Protein AF-A0A969T9T0-F1 (afdb_monomer)

Secondary structure (DSSP, 8-state):
--TGGG-SEEEEEEEETTEEEEEEEEGGG--SHHHHHHHHHHTT--EEEES---HHHHHHHTTSS-EEEE------HHHHHHHHHTT-----HHHHHHHH-

Structure (mmCIF, N/CA/C/O backbone):
data_AF-A0A969T9T0-F1
#
_entry.id   AF-A0A969T9T0-F1
#
loop_
_atom_site.group_PDB
_atom_site.id
_atom_site.type_symbol
_atom_site.label_atom_id
_atom_site.label_alt_id
_atom_site.label_comp_id
_atom_site.label_asym_id
_atom_site.label_entity_id
_atom_site.label_seq_id
_atom_site.pdbx_PDB_ins_code
_atom_site.Cartn_x
_atom_site.Cartn_y
_atom_site.Cartn_z
_atom_site.occupancy
_atom_site.B_iso_or_equiv
_atom_site.auth_seq_id
_atom_site.auth_comp_id
_atom_site.auth_asym_id
_atom_site.auth_atom_id
_atom_site.pdbx_PDB_model_num
ATOM 1 N N . MET A 1 1 ? -11.679 1.700 12.987 1.00 58.28 1 MET A N 1
ATOM 2 C CA . MET A 1 1 ? -12.058 0.937 11.764 1.00 58.28 1 MET A CA 1
ATOM 3 C C . MET A 1 1 ? -11.367 1.589 10.588 1.00 58.28 1 MET A C 1
ATOM 5 O O . MET A 1 1 ? -11.708 2.722 10.257 1.00 58.28 1 MET A O 1
ATOM 9 N N . SER A 1 2 ? -10.381 0.887 10.038 1.00 71.44 2 SER A N 1
ATOM 10 C CA . SER A 1 2 ? -9.397 1.451 9.118 1.00 71.44 2 SER A CA 1
ATOM 11 C C . SER A 1 2 ? -9.990 1.955 7.804 1.00 71.44 2 SER A C 1
ATOM 13 O O . SER A 1 2 ? -10.937 1.376 7.271 1.00 71.44 2 SER A O 1
ATOM 15 N N . ILE A 1 3 ? -9.411 3.039 7.291 1.00 77.94 3 ILE A N 1
ATOM 16 C CA . ILE A 1 3 ? -9.758 3.664 6.014 1.00 77.94 3 ILE A CA 1
ATOM 17 C C . ILE A 1 3 ? -9.367 2.754 4.853 1.00 77.94 3 ILE A C 1
ATOM 19 O O . ILE A 1 3 ? -10.181 2.562 3.953 1.00 77.94 3 ILE A O 1
ATOM 23 N N . LEU A 1 4 ? -8.172 2.153 4.894 1.00 80.06 4 LEU A N 1
ATOM 24 C CA . LEU A 1 4 ? -7.718 1.279 3.814 1.00 80.06 4 LEU A CA 1
ATOM 25 C C . LEU A 1 4 ? -8.635 0.066 3.682 1.00 80.06 4 LEU A C 1
ATOM 27 O O . LEU A 1 4 ? -9.025 -0.265 2.575 1.00 80.06 4 LEU A O 1
ATOM 31 N N . ILE A 1 5 ? -9.084 -0.521 4.790 1.00 81.56 5 ILE A N 1
ATOM 32 C CA . ILE A 1 5 ? -10.002 -1.675 4.783 1.00 81.56 5 ILE A CA 1
ATOM 33 C C . ILE A 1 5 ? -11.354 -1.349 4.126 1.00 81.56 5 ILE A C 1
ATOM 35 O O . ILE A 1 5 ? -12.029 -2.232 3.606 1.00 81.56 5 ILE A O 1
ATOM 39 N N . LYS A 1 6 ? -11.768 -0.077 4.134 1.00 82.50 6 LYS A N 1
ATOM 40 C CA . LYS A 1 6 ? -13.025 0.371 3.518 1.00 82.50 6 LYS A CA 1
ATOM 41 C C . LYS A 1 6 ? -12.901 0.696 2.030 1.00 82.50 6 LYS A C 1
ATOM 43 O O . LYS A 1 6 ? -13.930 0.938 1.398 1.00 82.50 6 LYS A O 1
ATOM 48 N N . CYS A 1 7 ? -11.694 0.734 1.465 1.00 83.38 7 CYS A N 1
ATOM 49 C CA . CYS A 1 7 ? -11.519 0.857 0.019 1.00 83.38 7 CYS A CA 1
ATOM 50 C C . CYS A 1 7 ? -12.231 -0.310 -0.651 1.00 83.38 7 CYS A C 1
ATOM 52 O O . CYS A 1 7 ? -12.082 -1.421 -0.183 1.00 83.38 7 CYS A O 1
ATOM 54 N N . SER A 1 8 ? -12.998 -0.101 -1.719 1.00 84.38 8 SER A N 1
ATOM 55 C CA . SER A 1 8 ? -13.676 -1.191 -2.444 1.00 84.38 8 SER A CA 1
ATOM 56 C C . SER A 1 8 ? -12.768 -1.889 -3.461 1.00 84.38 8 SER A C 1
ATOM 58 O O . SER A 1 8 ? -13.037 -3.015 -3.880 1.00 84.38 8 SER A O 1
ATOM 60 N N . LEU A 1 9 ? -11.709 -1.197 -3.876 1.00 87.19 9 LEU A N 1
ATOM 61 C CA . LEU A 1 9 ? -10.808 -1.592 -4.944 1.00 87.19 9 LEU A CA 1
ATOM 62 C C . LEU A 1 9 ? -9.386 -1.156 -4.594 1.00 87.19 9 LEU A C 1
ATOM 64 O O . LEU A 1 9 ? -9.175 -0.030 -4.143 1.00 87.19 9 LEU A O 1
ATOM 68 N N . TYR A 1 10 ? -8.437 -2.041 -4.858 1.00 91.06 10 TYR A N 1
ATOM 69 C CA . TYR A 1 10 ? -7.014 -1.761 -4.871 1.00 91.06 10 TYR A CA 1
ATOM 70 C C . TYR A 1 10 ? -6.475 -1.966 -6.277 1.00 91.06 10 TYR A C 1
ATOM 72 O O . TYR A 1 10 ? -6.881 -2.893 -6.981 1.00 91.06 10 TYR A O 1
ATOM 80 N N . LEU A 1 11 ? -5.533 -1.112 -6.657 1.00 92.25 11 LE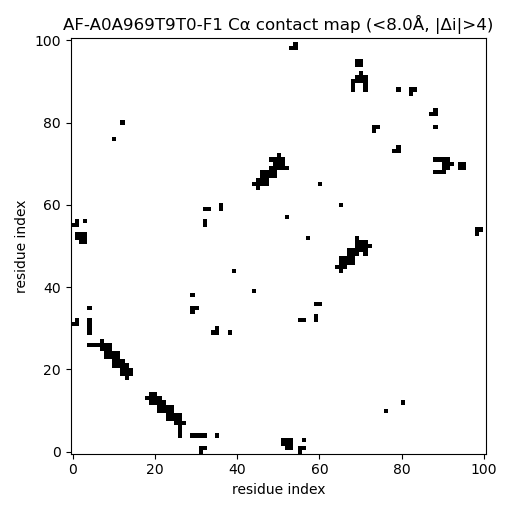U A N 1
ATOM 81 C CA . LEU A 1 11 ? -4.735 -1.286 -7.857 1.00 92.25 11 LEU A CA 1
ATOM 82 C C . LEU A 1 11 ? -3.355 -1.765 -7.430 1.00 92.25 11 LEU A C 1
ATOM 84 O O . LEU A 1 11 ? -2.637 -1.059 -6.726 1.00 92.25 11 LEU A O 1
ATOM 88 N N . ILE A 1 12 ? -3.021 -2.984 -7.829 1.00 93.38 12 ILE A N 1
ATOM 89 C CA . ILE A 1 12 ? -1.708 -3.578 -7.627 1.00 93.38 12 ILE A CA 1
ATOM 90 C C . ILE A 1 12 ? -0.891 -3.249 -8.866 1.00 93.38 12 ILE A C 1
ATOM 92 O O . ILE A 1 12 ? -1.280 -3.610 -9.978 1.00 93.38 12 ILE A O 1
ATOM 96 N N . VAL A 1 13 ? 0.222 -2.554 -8.666 1.00 93.19 13 VAL A N 1
ATOM 97 C CA . VAL A 1 13 ? 1.130 -2.175 -9.744 1.00 93.19 13 VAL A CA 1
ATOM 98 C C . VAL A 1 13 ? 2.423 -2.955 -9.570 1.00 93.19 13 VAL A C 1
ATOM 100 O O . VAL A 1 13 ? 3.144 -2.764 -8.595 1.00 93.19 13 VAL A O 1
ATOM 103 N N . GLU A 1 14 ? 2.712 -3.840 -10.516 1.00 93.31 14 GLU A N 1
ATOM 104 C CA . GLU A 1 14 ? 3.967 -4.587 -10.565 1.00 93.31 14 GLU A CA 1
ATOM 105 C C . GLU A 1 14 ? 4.911 -3.883 -11.537 1.00 93.31 14 GLU A C 1
ATOM 107 O O . GLU A 1 14 ? 4.617 -3.767 -12.729 1.00 93.31 14 GLU A O 1
ATOM 112 N N . ILE A 1 15 ? 6.047 -3.409 -11.025 1.00 90.25 15 ILE A N 1
ATOM 113 C CA . ILE A 1 15 ? 7.064 -2.705 -11.808 1.00 90.25 15 ILE A CA 1
ATOM 114 C C . ILE A 1 15 ? 8.290 -3.610 -11.913 1.00 90.25 15 ILE A C 1
ATOM 116 O O . ILE A 1 15 ? 8.978 -3.863 -10.925 1.00 90.25 15 ILE A O 1
ATOM 120 N N . TYR A 1 16 ? 8.588 -4.086 -13.121 1.00 87.88 16 TYR A N 1
ATOM 121 C CA . TYR A 1 16 ? 9.776 -4.886 -13.405 1.00 87.88 16 TYR A CA 1
ATOM 122 C C . TYR A 1 16 ? 10.558 -4.295 -14.577 1.00 87.88 16 TYR A C 1
ATOM 124 O O . TYR A 1 16 ? 10.240 -4.526 -15.747 1.00 87.88 16 TYR A O 1
ATOM 132 N N . LYS A 1 17 ? 11.625 -3.550 -14.264 1.00 84.38 17 LYS A N 1
ATOM 133 C CA . LYS A 1 17 ? 12.408 -2.777 -15.244 1.00 84.38 17 LYS A CA 1
ATOM 134 C C . LYS A 1 17 ? 11.489 -1.841 -16.046 1.00 84.38 17 LYS A C 1
ATOM 136 O O . LYS A 1 17 ? 10.983 -0.879 -15.490 1.00 84.38 17 LYS A O 1
ATOM 141 N N . GLU A 1 18 ? 11.265 -2.143 -17.321 1.00 82.38 18 GLU A N 1
ATOM 142 C CA . GLU A 1 18 ? 10.416 -1.372 -18.240 1.00 82.38 18 GLU A CA 1
ATOM 143 C C . GLU A 1 18 ? 8.989 -1.936 -18.355 1.00 82.38 18 GLU A C 1
ATOM 145 O O . GLU A 1 18 ? 8.148 -1.358 -19.036 1.00 82.38 18 GLU A O 1
ATOM 150 N N . HIS A 1 19 ? 8.698 -3.068 -17.707 1.00 87.38 19 HIS A N 1
ATOM 151 C CA . HIS A 1 19 ? 7.372 -3.677 -17.729 1.00 87.3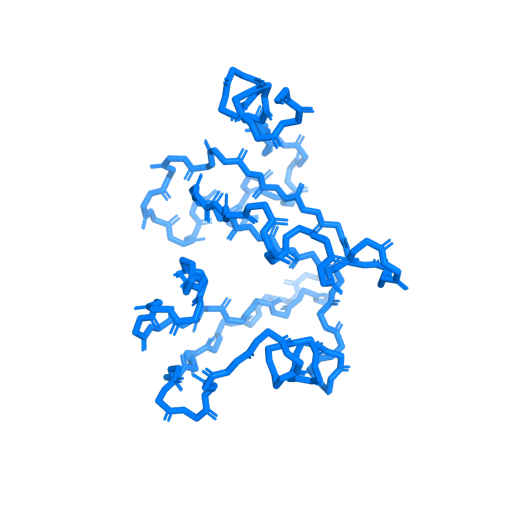8 19 HIS A CA 1
ATOM 152 C C . HIS A 1 19 ? 6.564 -3.220 -16.519 1.00 87.38 19 HIS A C 1
ATOM 154 O O . HIS A 1 19 ? 6.963 -3.440 -15.375 1.00 87.38 19 HIS A O 1
ATOM 160 N N . ILE A 1 20 ? 5.410 -2.619 -16.795 1.00 90.06 20 ILE A N 1
ATOM 161 C CA . ILE A 1 20 ? 4.430 -2.205 -15.794 1.00 90.06 20 ILE A CA 1
ATOM 162 C C . ILE A 1 20 ? 3.178 -3.048 -16.011 1.00 90.06 20 ILE A C 1
ATOM 164 O O . ILE A 1 20 ? 2.615 -3.055 -17.107 1.00 90.06 20 ILE A O 1
ATOM 168 N N . SER A 1 21 ? 2.744 -3.759 -14.974 1.00 91.06 21 SER A N 1
ATOM 169 C CA . SER A 1 21 ? 1.465 -4.467 -14.964 1.00 91.06 21 SER A CA 1
ATOM 170 C C . SER A 1 21 ? 0.556 -3.859 -13.900 1.00 91.06 21 SER A C 1
ATOM 172 O O . SER A 1 21 ? 1.010 -3.530 -12.806 1.00 91.06 21 SER A O 1
ATOM 174 N N . ILE A 1 22 ? -0.721 -3.670 -14.235 1.00 91.19 22 ILE A N 1
ATOM 175 C CA . ILE A 1 22 ? -1.734 -3.156 -13.311 1.00 91.19 22 ILE A CA 1
ATOM 176 C C . ILE A 1 22 ? -2.810 -4.223 -13.172 1.00 91.19 22 ILE A C 1
ATOM 178 O O . ILE A 1 22 ? -3.375 -4.683 -14.166 1.00 91.19 22 ILE A O 1
ATOM 182 N N . LYS A 1 23 ? -3.089 -4.621 -11.932 1.00 91.38 23 LYS A N 1
ATOM 183 C CA . LYS A 1 23 ? -4.127 -5.591 -11.588 1.00 91.38 23 LYS A CA 1
ATOM 184 C C . LYS A 1 23 ? -5.092 -4.972 -10.594 1.00 91.38 23 LYS A C 1
ATOM 186 O O . LYS A 1 23 ? -4.695 -4.296 -9.650 1.00 91.38 23 LYS A O 1
ATOM 191 N N . GLU A 1 24 ? -6.369 -5.242 -10.794 1.00 90.38 24 GLU A N 1
ATOM 192 C CA . GLU A 1 24 ? -7.421 -4.853 -9.867 1.00 90.38 24 GLU A CA 1
ATOM 193 C C . GLU A 1 24 ? -7.641 -5.941 -8.816 1.00 90.38 24 GLU A C 1
ATOM 195 O O . GLU A 1 24 ? -7.763 -7.122 -9.144 1.00 90.38 24 GLU A O 1
ATOM 200 N N . PHE A 1 25 ? -7.746 -5.539 -7.552 1.00 87.88 25 PHE A N 1
ATOM 201 C CA . PHE A 1 25 ? -8.105 -6.419 -6.447 1.00 87.88 25 PHE A CA 1
ATOM 202 C C . PHE A 1 25 ? -9.281 -5.835 -5.666 1.00 87.88 25 PHE A C 1
ATOM 204 O O . PHE A 1 25 ? -9.227 -4.705 -5.178 1.00 87.88 25 PHE A O 1
ATOM 211 N N . LYS A 1 26 ? -10.366 -6.600 -5.537 1.00 83.81 26 LYS A N 1
ATOM 212 C CA . LYS A 1 26 ? -11.549 -6.176 -4.780 1.00 83.81 26 LYS A CA 1
ATOM 213 C C . LYS A 1 26 ? -11.348 -6.486 -3.302 1.00 83.81 26 LYS A C 1
ATOM 215 O O . LYS A 1 26 ? -11.063 -7.618 -2.936 1.00 83.81 26 LYS A O 1
ATOM 220 N N . SER A 1 27 ? -11.545 -5.486 -2.450 1.00 74.50 27 SER A N 1
ATOM 221 C CA . SER A 1 27 ? -11.196 -5.562 -1.025 1.00 74.50 27 SER A CA 1
ATOM 222 C C . SER A 1 27 ? -12.103 -6.434 -0.166 1.00 74.50 27 SER A C 1
ATOM 224 O O . SER A 1 27 ? -11.832 -6.560 1.025 1.00 74.50 27 SER A O 1
ATOM 226 N N . SER A 1 28 ? -13.182 -6.999 -0.722 1.00 67.00 28 SER A N 1
ATOM 227 C CA . SER A 1 28 ? -14.235 -7.707 0.027 1.00 67.00 28 SER A CA 1
ATOM 228 C C . SER A 1 28 ? -13.724 -8.867 0.895 1.00 67.00 28 SER A C 1
ATOM 230 O O . SER A 1 28 ? -14.484 -9.442 1.670 1.00 67.00 28 SER A O 1
ATOM 232 N N . GLU A 1 29 ? -12.443 -9.202 0.771 1.00 68.38 29 GLU A N 1
ATOM 233 C CA . GLU A 1 29 ? -11.731 -10.241 1.500 1.00 68.38 29 GLU A CA 1
ATOM 234 C C . GLU A 1 29 ? -10.957 -9.733 2.733 1.00 68.38 29 GLU A C 1
ATOM 236 O O . GLU A 1 29 ? -10.593 -10.550 3.572 1.00 68.38 29 GLU A O 1
ATOM 241 N N . ILE A 1 30 ? -10.743 -8.420 2.896 1.00 84.06 30 ILE A N 1
ATOM 242 C CA . ILE A 1 30 ? -9.951 -7.832 3.990 1.00 84.06 30 ILE A CA 1
ATOM 243 C C . ILE A 1 30 ? -10.886 -7.277 5.067 1.00 84.06 30 ILE A C 1
ATOM 245 O O . ILE A 1 30 ? -11.640 -6.338 4.822 1.00 84.06 30 ILE A O 1
ATOM 249 N N . LYS A 1 31 ? -10.837 -7.828 6.285 1.00 84.62 31 LYS A N 1
ATOM 250 C CA . LYS A 1 31 ? -11.780 -7.470 7.366 1.00 84.62 31 LYS A CA 1
ATOM 251 C C . LYS A 1 31 ? -11.161 -6.642 8.486 1.00 84.62 31 LYS A C 1
ATOM 253 O O . LYS A 1 31 ? -11.875 -5.931 9.194 1.00 84.62 31 LYS A O 1
ATOM 258 N N . ASN A 1 32 ? -9.852 -6.752 8.692 1.00 88.44 32 ASN A N 1
ATOM 259 C CA . ASN A 1 32 ? -9.123 -6.101 9.784 1.00 88.44 32 ASN A CA 1
ATOM 260 C C . ASN A 1 32 ? -7.673 -5.769 9.372 1.00 88.44 32 ASN A C 1
ATOM 262 O O . ASN A 1 32 ? -7.214 -6.158 8.298 1.00 88.44 32 ASN A O 1
ATOM 266 N N . ASN A 1 33 ? -6.967 -5.004 10.213 1.00 89.06 33 ASN A N 1
ATOM 267 C CA . ASN A 1 33 ? -5.604 -4.548 9.918 1.00 89.06 33 ASN A CA 1
ATOM 268 C C . ASN A 1 33 ? -4.608 -5.715 9.825 1.00 89.06 33 ASN A C 1
ATOM 270 O O . ASN A 1 33 ? -3.681 -5.645 9.026 1.00 89.06 33 ASN A O 1
ATOM 274 N N . ASP A 1 34 ? -4.808 -6.794 10.582 1.00 90.12 34 ASP A N 1
ATOM 275 C CA . ASP A 1 34 ? -3.919 -7.959 10.531 1.00 90.12 34 ASP A CA 1
ATOM 276 C C . ASP A 1 34 ? -4.049 -8.700 9.195 1.00 90.12 34 ASP A C 1
ATOM 278 O O . ASP A 1 34 ? -3.051 -9.114 8.607 1.00 90.12 34 ASP A O 1
ATOM 282 N N . GLU A 1 35 ? -5.274 -8.847 8.687 1.00 91.25 35 GLU A N 1
ATOM 283 C CA . GLU A 1 35 ? -5.543 -9.391 7.353 1.00 91.25 35 GLU A CA 1
ATOM 284 C C . GLU A 1 35 ? -4.992 -8.485 6.254 1.00 91.25 35 GLU A C 1
ATOM 286 O O . GLU A 1 35 ? -4.389 -8.992 5.311 1.00 91.25 35 GLU A O 1
ATOM 291 N N . LEU A 1 36 ? -5.124 -7.162 6.401 1.00 90.56 36 LEU A N 1
ATOM 292 C CA . LEU A 1 36 ? -4.539 -6.193 5.474 1.00 90.56 36 LEU A CA 1
ATOM 293 C C . LEU A 1 36 ? -3.017 -6.364 5.399 1.00 90.56 36 LEU A C 1
ATOM 295 O O . LEU A 1 36 ? -2.469 -6.493 4.308 1.00 90.56 36 LEU A O 1
ATOM 299 N N . VAL A 1 37 ? -2.338 -6.413 6.549 1.00 91.69 37 VAL A N 1
ATOM 300 C CA . VAL A 1 37 ? -0.881 -6.604 6.614 1.00 91.69 37 VAL A CA 1
ATOM 301 C C . VAL A 1 37 ? -0.483 -7.946 6.003 1.00 91.69 37 VAL A C 1
ATOM 303 O O . VAL A 1 37 ? 0.427 -7.993 5.182 1.00 91.69 37 VAL A O 1
ATOM 306 N N . LYS A 1 38 ? -1.176 -9.038 6.345 1.00 92.69 38 LYS A N 1
ATOM 307 C CA . LYS A 1 38 ? -0.905 -10.362 5.758 1.00 92.69 38 LYS A CA 1
ATOM 308 C C . LYS A 1 38 ? -1.074 -10.364 4.244 1.00 92.69 38 LYS A C 1
ATOM 310 O O . LYS A 1 38 ? -0.240 -10.932 3.549 1.00 92.69 38 LYS A O 1
ATOM 315 N N . TRP A 1 39 ? -2.133 -9.739 3.739 1.00 91.94 39 TRP A N 1
ATOM 316 C CA . TRP A 1 39 ? -2.384 -9.637 2.306 1.00 91.94 39 TRP A CA 1
ATOM 317 C C . TRP A 1 39 ? -1.274 -8.854 1.601 1.00 91.94 39 TRP A C 1
ATOM 319 O O . TRP A 1 39 ? -0.709 -9.362 0.638 1.00 91.94 39 TRP A O 1
ATOM 329 N N . LEU A 1 40 ? -0.895 -7.687 2.132 1.00 92.56 40 LEU A N 1
ATOM 330 C CA . LEU A 1 40 ? 0.199 -6.868 1.601 1.00 92.56 40 LEU A CA 1
ATOM 331 C C . LEU A 1 40 ? 1.530 -7.628 1.554 1.00 92.56 40 LEU A C 1
ATOM 333 O O . LEU A 1 40 ? 2.250 -7.546 0.564 1.00 92.56 40 LEU A O 1
ATOM 337 N N . LEU A 1 41 ? 1.843 -8.397 2.600 1.00 92.38 41 LEU A N 1
ATOM 338 C CA . LEU A 1 41 ? 3.050 -9.224 2.638 1.00 92.38 41 LEU A CA 1
ATOM 339 C C . LEU A 1 41 ? 2.984 -10.392 1.644 1.00 92.38 41 LEU A C 1
ATOM 341 O O . LEU A 1 41 ? 3.991 -10.699 1.016 1.00 92.38 41 LEU A O 1
ATOM 345 N N . ASN A 1 42 ? 1.817 -11.020 1.473 1.00 93.12 42 ASN A N 1
ATOM 346 C CA . ASN A 1 42 ? 1.630 -12.121 0.523 1.00 93.12 42 ASN A CA 1
ATOM 347 C C . ASN A 1 42 ? 1.778 -11.683 -0.938 1.00 93.12 42 ASN A C 1
ATOM 349 O O . ASN A 1 42 ? 2.239 -12.473 -1.754 1.00 93.12 42 ASN A O 1
ATOM 353 N N . ILE A 1 43 ? 1.372 -10.455 -1.271 1.00 92.19 43 ILE A N 1
ATOM 354 C CA . ILE A 1 43 ? 1.580 -9.882 -2.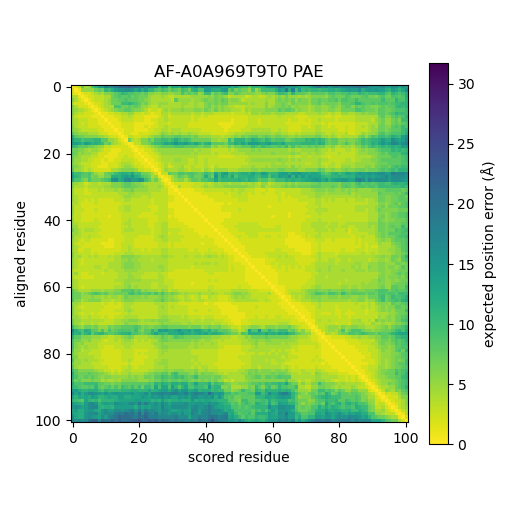611 1.00 92.19 43 ILE A CA 1
ATOM 355 C C . ILE A 1 43 ? 2.954 -9.213 -2.756 1.00 92.19 43 ILE A C 1
ATOM 357 O O . ILE A 1 43 ? 3.203 -8.564 -3.765 1.00 92.19 43 ILE A O 1
ATOM 361 N N . GLU A 1 44 ? 3.816 -9.337 -1.741 1.00 92.88 44 GLU A N 1
ATOM 362 C CA . GLU A 1 44 ? 5.157 -8.748 -1.695 1.00 92.88 44 GLU A CA 1
ATOM 363 C C . GLU A 1 44 ? 5.162 -7.226 -1.932 1.00 92.88 44 GLU A C 1
ATOM 365 O O . GLU A 1 44 ? 6.095 -6.673 -2.514 1.00 92.88 44 GLU A O 1
ATOM 370 N N . ALA A 1 45 ? 4.121 -6.525 -1.466 1.00 93.94 45 ALA A N 1
ATOM 371 C CA . ALA A 1 45 ? 4.017 -5.081 -1.634 1.00 93.94 45 ALA A CA 1
ATOM 372 C C . ALA A 1 45 ? 5.168 -4.367 -0.911 1.00 93.94 45 ALA A C 1
ATOM 374 O O . ALA A 1 45 ? 5.360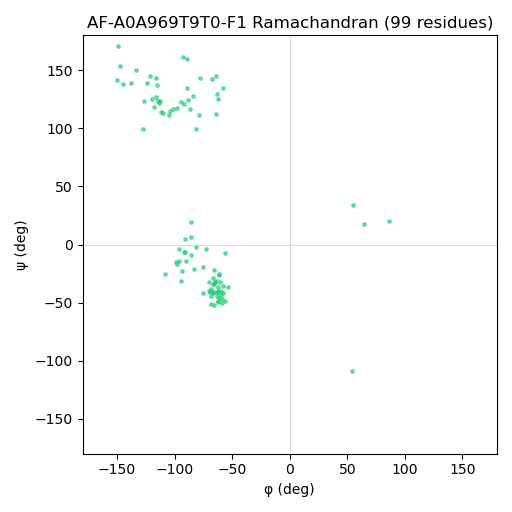 -4.538 0.294 1.00 93.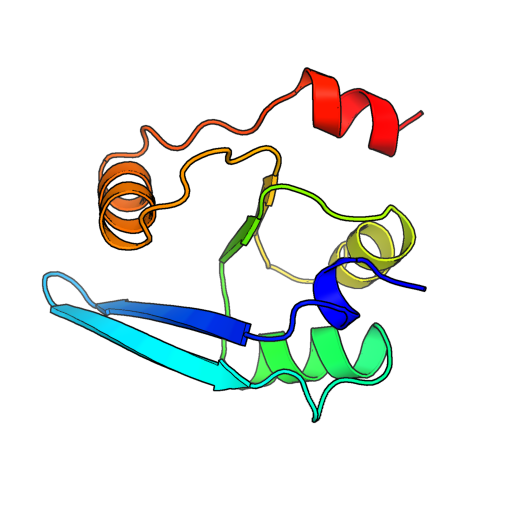94 45 ALA A O 1
ATOM 375 N N . SER A 1 46 ? 5.908 -3.534 -1.642 1.00 94.19 46 SER A N 1
ATOM 376 C CA . SER A 1 46 ? 6.986 -2.698 -1.103 1.00 94.19 46 SER A CA 1
ATOM 377 C C . SER A 1 46 ? 6.520 -1.293 -0.739 1.00 94.19 46 SER A C 1
ATOM 379 O O . SER A 1 46 ? 7.040 -0.692 0.198 1.00 94.19 46 SER A O 1
ATOM 381 N N . ASP A 1 47 ? 5.532 -0.770 -1.462 1.00 93.50 47 ASP A N 1
ATOM 382 C CA . ASP A 1 47 ? 5.083 0.612 -1.357 1.00 93.50 47 ASP A CA 1
ATOM 383 C C . ASP A 1 47 ? 3.557 0.677 -1.402 1.00 93.50 47 ASP A C 1
ATOM 385 O O . ASP A 1 47 ? 2.902 0.000 -2.195 1.00 93.50 47 ASP A O 1
ATOM 389 N N . ILE A 1 48 ? 2.983 1.527 -0.555 1.00 92.69 48 ILE A N 1
ATOM 390 C CA . ILE A 1 48 ? 1.560 1.849 -0.554 1.00 92.69 48 ILE A CA 1
ATOM 391 C C . ILE A 1 48 ? 1.407 3.322 -0.882 1.00 92.69 48 ILE A C 1
ATOM 393 O O . ILE A 1 48 ? 1.974 4.186 -0.211 1.00 92.69 48 ILE A O 1
ATOM 397 N N . VAL A 1 49 ? 0.577 3.598 -1.882 1.00 92.50 49 VAL A N 1
ATOM 398 C CA . VAL A 1 49 ? 0.220 4.950 -2.298 1.00 92.50 49 VAL A CA 1
ATOM 399 C C . VAL A 1 49 ? -1.255 5.178 -1.999 1.00 92.50 49 VAL A C 1
ATOM 401 O O . VAL A 1 49 ? -2.113 4.437 -2.472 1.00 92.50 49 VAL A O 1
ATOM 404 N N . THR A 1 50 ? -1.564 6.188 -1.188 1.00 90.69 50 THR A N 1
ATOM 405 C CA . THR A 1 50 ? -2.941 6.492 -0.789 1.00 90.69 50 THR A CA 1
ATOM 406 C C . THR A 1 50 ? -3.166 7.987 -0.588 1.00 90.69 50 THR A C 1
ATOM 408 O O . THR A 1 50 ? -2.259 8.744 -0.236 1.00 90.69 50 THR A O 1
ATOM 411 N N . TYR A 1 51 ? -4.415 8.418 -0.762 1.00 87.62 51 TYR A N 1
ATOM 412 C CA . TYR A 1 51 ? -4.840 9.737 -0.313 1.00 87.62 51 TYR A CA 1
ATOM 413 C C . TYR A 1 51 ? -4.863 9.805 1.216 1.00 87.62 51 TYR A C 1
ATOM 415 O O . TYR A 1 51 ? -4.249 10.692 1.791 1.00 87.62 51 TYR A O 1
ATOM 423 N N . ASN A 1 52 ? -5.522 8.853 1.884 1.00 86.75 52 ASN A N 1
ATOM 424 C CA . ASN A 1 52 ? -5.737 8.883 3.331 1.00 86.75 52 ASN A CA 1
ATOM 425 C C . ASN A 1 52 ? -5.414 7.536 3.987 1.00 86.75 52 ASN A C 1
ATOM 427 O O . ASN A 1 52 ? -5.575 6.475 3.382 1.00 86.75 52 ASN A O 1
ATOM 431 N N . ILE A 1 53 ? -4.984 7.590 5.242 1.00 87.69 53 ILE A N 1
ATOM 432 C CA . ILE A 1 53 ? -4.709 6.434 6.08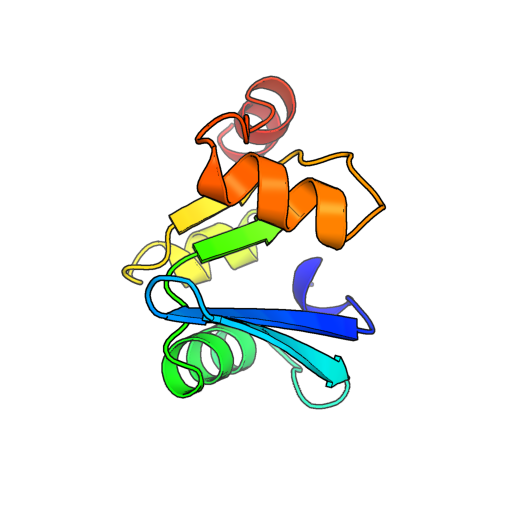6 1.00 87.69 53 ILE A CA 1
ATOM 433 C C . ILE A 1 53 ? -4.959 6.811 7.546 1.00 87.69 53 ILE A C 1
ATOM 435 O O . ILE A 1 53 ? -4.666 7.924 7.974 1.00 87.69 53 ILE A O 1
ATOM 439 N N . ASP A 1 54 ? -5.514 5.893 8.328 1.00 87.69 54 ASP A N 1
ATOM 440 C CA . ASP A 1 54 ? -5.727 6.102 9.756 1.00 87.69 54 ASP A CA 1
ATOM 441 C C . ASP A 1 54 ? -4.523 5.651 10.597 1.00 87.69 54 ASP A C 1
ATOM 443 O O . ASP A 1 54 ? -3.699 4.826 10.193 1.00 87.69 54 ASP A O 1
ATOM 447 N N . LYS A 1 55 ? -4.447 6.179 11.823 1.00 86.44 55 LYS A N 1
ATOM 448 C CA . LYS A 1 55 ? -3.359 5.881 12.762 1.00 86.44 55 LYS A CA 1
ATOM 449 C C . LYS A 1 55 ? -3.273 4.397 13.128 1.00 86.44 55 LYS A C 1
ATOM 451 O O . LYS A 1 55 ? -2.175 3.916 13.402 1.00 86.44 55 LYS A O 1
ATOM 456 N N . GLU A 1 56 ? -4.400 3.681 13.180 1.00 87.88 56 GLU A N 1
ATOM 457 C CA . GLU A 1 56 ? -4.409 2.254 13.535 1.00 87.88 56 GLU A CA 1
ATOM 458 C C . GLU A 1 56 ? -3.697 1.442 12.450 1.00 87.88 56 GLU A C 1
ATOM 460 O O . GLU A 1 56 ? -2.879 0.579 12.761 1.00 87.88 56 GLU A O 1
ATOM 465 N N . THR A 1 57 ? -3.941 1.766 11.180 1.00 88.38 57 THR A N 1
ATOM 466 C CA . THR A 1 57 ? -3.264 1.129 10.046 1.00 88.38 57 THR A CA 1
ATOM 467 C C . THR A 1 57 ? -1.797 1.503 9.943 1.00 88.38 57 THR A C 1
ATOM 469 O O . THR A 1 57 ? -0.980 0.620 9.704 1.00 88.38 57 THR A O 1
ATOM 472 N N . ILE A 1 58 ? -1.429 2.764 10.198 1.00 87.88 58 ILE A N 1
ATOM 473 C CA . ILE A 1 58 ? -0.007 3.139 10.283 1.00 87.88 58 ILE A CA 1
ATOM 474 C C . ILE A 1 58 ? 0.692 2.278 11.341 1.00 87.88 58 ILE A C 1
ATOM 476 O O . ILE A 1 58 ? 1.728 1.683 11.062 1.00 87.88 58 ILE A O 1
ATOM 480 N N . LYS A 1 59 ? 0.107 2.152 12.540 1.00 88.69 59 LYS A N 1
ATOM 481 C CA . LYS A 1 59 ? 0.670 1.318 13.613 1.00 88.69 59 LYS A CA 1
ATOM 482 C C . LYS A 1 59 ? 0.798 -0.149 13.212 1.00 88.69 59 LYS A C 1
ATOM 484 O O . LYS A 1 59 ? 1.804 -0.767 13.543 1.00 88.69 59 LYS A O 1
ATOM 489 N N . ALA A 1 60 ? -0.184 -0.688 12.492 1.00 89.81 60 ALA A N 1
ATOM 490 C CA . ALA A 1 60 ? -0.125 -2.054 11.979 1.00 89.81 60 ALA A CA 1
ATOM 491 C C . ALA A 1 60 ? 1.014 -2.251 10.959 1.00 89.81 60 ALA A C 1
ATOM 493 O O . ALA A 1 60 ? 1.609 -3.324 10.901 1.00 89.81 60 ALA A O 1
ATOM 494 N N . LEU A 1 61 ? 1.355 -1.206 10.197 1.00 89.62 61 LEU A N 1
ATOM 495 C CA . LEU A 1 61 ? 2.400 -1.236 9.172 1.00 89.62 61 LEU A CA 1
ATOM 496 C C . LEU A 1 61 ? 3.800 -0.854 9.685 1.00 89.62 61 LEU A C 1
ATOM 498 O O . LEU A 1 61 ? 4.773 -1.151 9.000 1.00 89.62 61 LEU A O 1
ATOM 502 N N . ILE A 1 62 ? 3.941 -0.261 10.880 1.00 86.88 62 ILE A N 1
ATOM 503 C CA . ILE A 1 62 ? 5.226 0.241 11.423 1.00 86.88 62 ILE A CA 1
ATOM 504 C C . ILE A 1 62 ? 6.343 -0.812 11.431 1.00 86.88 62 ILE A C 1
ATOM 506 O O . ILE A 1 62 ? 7.501 -0.481 11.197 1.00 86.88 62 ILE A O 1
ATOM 510 N N . ASN A 1 63 ? 6.005 -2.073 11.707 1.00 85.50 63 ASN A N 1
ATOM 511 C CA . ASN A 1 63 ? 6.985 -3.162 11.781 1.00 85.50 63 ASN A CA 1
ATOM 512 C C . ASN A 1 63 ? 7.188 -3.880 10.437 1.00 85.50 63 ASN A C 1
ATOM 514 O O . ASN A 1 63 ? 7.894 -4.886 10.370 1.00 85.50 63 ASN A O 1
ATOM 518 N N . THR A 1 64 ? 6.552 -3.395 9.372 1.00 89.56 64 THR A N 1
ATOM 519 C CA . THR A 1 64 ? 6.724 -3.912 8.014 1.00 89.56 64 THR A CA 1
ATOM 520 C C . THR A 1 64 ? 7.805 -3.116 7.285 1.00 89.56 64 THR A C 1
ATOM 522 O O . THR A 1 64 ? 8.142 -2.000 7.673 1.00 89.56 64 THR A O 1
ATOM 525 N N . LYS A 1 65 ? 8.359 -3.674 6.204 1.00 90.06 65 LYS A N 1
ATOM 526 C CA . LYS A 1 65 ? 9.299 -2.955 5.324 1.00 90.06 65 LYS A CA 1
ATOM 527 C C . LYS A 1 65 ? 8.584 -2.132 4.241 1.00 90.06 65 LYS A C 1
ATOM 529 O O . LYS A 1 65 ? 9.195 -1.821 3.226 1.00 90.06 65 LYS A O 1
ATOM 534 N N . ILE A 1 66 ? 7.299 -1.835 4.438 1.00 92.94 66 ILE A N 1
ATOM 535 C CA . ILE A 1 66 ? 6.450 -1.192 3.437 1.00 92.94 66 ILE A CA 1
ATOM 536 C C . ILE A 1 66 ? 6.551 0.328 3.576 1.00 92.94 66 ILE A C 1
ATOM 538 O O . ILE A 1 66 ? 6.281 0.881 4.644 1.00 92.94 66 ILE A O 1
ATOM 542 N N . SER A 1 67 ? 6.905 1.007 2.490 1.00 90.94 67 SER A N 1
ATOM 543 C CA . SER A 1 67 ? 6.915 2.469 2.414 1.00 90.94 67 SER A CA 1
ATOM 544 C C . SER A 1 67 ? 5.501 3.020 2.234 1.00 90.94 67 SER A C 1
ATOM 546 O O . SER A 1 67 ? 4.681 2.451 1.515 1.00 90.94 67 SER A O 1
ATOM 548 N N . LEU A 1 68 ? 5.216 4.166 2.852 1.00 88.81 68 LEU A N 1
ATOM 549 C CA . LEU A 1 68 ? 3.904 4.812 2.801 1.00 88.81 68 LEU A CA 1
ATOM 550 C C . LEU A 1 68 ? 3.992 6.193 2.147 1.00 88.81 68 LEU A C 1
ATOM 552 O O . LEU A 1 68 ? 4.620 7.108 2.680 1.00 88.81 68 LEU A O 1
ATOM 556 N N . PHE A 1 69 ? 3.286 6.354 1.031 1.00 90.06 69 PHE A N 1
ATOM 557 C CA . PHE A 1 69 ? 3.042 7.628 0.362 1.00 90.06 69 PHE A CA 1
ATOM 558 C C . PHE A 1 69 ? 1.599 8.052 0.640 1.00 90.06 69 PHE A C 1
ATOM 560 O O . PHE A 1 69 ? 0.653 7.404 0.193 1.00 90.06 69 PHE A O 1
ATOM 567 N N . VAL A 1 70 ? 1.429 9.124 1.415 1.00 88.50 70 VAL A N 1
ATOM 568 C CA . VAL A 1 70 ? 0.128 9.570 1.945 1.00 88.50 70 VAL A CA 1
ATOM 569 C C . VAL A 1 70 ? -0.166 10.990 1.475 1.00 88.50 70 VAL A C 1
ATOM 571 O O . VAL A 1 70 ? 0.744 11.811 1.383 1.00 88.50 70 VAL A O 1
ATOM 574 N N . GLY A 1 71 ? -1.433 11.306 1.214 1.00 86.38 71 GLY A N 1
ATOM 575 C CA . GLY A 1 71 ? -1.857 12.619 0.728 1.00 86.38 71 GLY A CA 1
ATOM 576 C C . GLY A 1 71 ? -1.782 12.757 -0.788 1.00 86.38 71 GLY A C 1
ATOM 577 O O . GLY A 1 71 ? -1.746 13.869 -1.308 1.00 86.38 71 GLY A O 1
ATOM 578 N N . ILE A 1 72 ? -1.755 11.637 -1.511 1.00 87.94 72 ILE A N 1
ATOM 579 C CA . ILE A 1 72 ? -1.717 11.647 -2.971 1.00 87.94 72 ILE A CA 1
ATOM 580 C C . ILE A 1 72 ? -3.124 11.923 -3.497 1.00 87.94 72 ILE A C 1
ATOM 582 O O . ILE A 1 72 ? -4.029 11.111 -3.334 1.00 87.94 72 ILE A O 1
ATOM 586 N N . THR A 1 73 ? -3.316 13.097 -4.096 1.00 82.81 73 THR A N 1
ATOM 587 C CA . THR A 1 73 ? -4.620 13.588 -4.580 1.00 82.81 73 THR A CA 1
ATOM 588 C C . THR A 1 73 ? -4.915 13.227 -6.033 1.00 82.81 73 THR A C 1
ATOM 590 O O . THR A 1 73 ? -6.014 13.494 -6.517 1.00 82.81 73 THR A O 1
ATOM 593 N N . LEU A 1 74 ? -3.945 12.644 -6.740 1.00 77.81 74 LEU A N 1
ATOM 594 C CA . LEU A 1 74 ? -4.122 12.193 -8.116 1.00 77.81 74 LEU A CA 1
ATOM 595 C C . LEU A 1 74 ? -5.175 11.082 -8.156 1.00 77.81 74 LEU A C 1
ATOM 597 O O . LEU A 1 74 ? -5.093 10.119 -7.401 1.00 77.81 74 LEU A O 1
ATOM 601 N N . SER A 1 75 ? -6.163 11.222 -9.036 1.00 76.69 75 SER A N 1
ATOM 602 C CA . SER A 1 75 ? -7.219 10.224 -9.233 1.00 76.69 75 SER A CA 1
ATOM 603 C C . SER A 1 75 ? -6.956 9.294 -10.416 1.00 76.69 75 SER A C 1
ATOM 605 O O . SER A 1 75 ? -7.586 8.243 -10.495 1.00 76.69 75 SER A O 1
ATOM 607 N N . ASP A 1 76 ? -6.047 9.665 -11.325 1.00 85.88 76 ASP A N 1
ATOM 608 C CA . ASP A 1 76 ? -5.649 8.831 -12.461 1.00 85.88 76 ASP A CA 1
ATOM 609 C C . ASP A 1 76 ? -4.512 7.878 -12.043 1.00 85.88 76 ASP A C 1
ATOM 611 O O . ASP A 1 76 ? -3.412 8.346 -11.719 1.00 85.88 76 ASP A O 1
ATOM 615 N N . PRO A 1 77 ? -4.740 6.551 -12.066 1.00 84.81 77 PRO A N 1
ATOM 616 C CA . PRO A 1 77 ? -3.721 5.563 -11.730 1.00 84.81 77 PRO A CA 1
ATOM 617 C C . PRO A 1 77 ? -2.464 5.658 -12.593 1.00 84.81 77 PRO A C 1
ATOM 619 O O . PRO A 1 77 ? -1.365 5.462 -12.079 1.00 84.81 77 PRO A O 1
ATOM 622 N N . ASN A 1 78 ? -2.592 5.996 -13.878 1.00 87.06 78 ASN A N 1
ATOM 623 C CA . ASN A 1 78 ? -1.437 6.092 -14.770 1.00 87.06 78 ASN A CA 1
ATOM 624 C C . ASN A 1 78 ? -0.535 7.258 -14.365 1.00 87.06 78 ASN A C 1
ATOM 626 O O . ASN A 1 78 ? 0.682 7.101 -14.302 1.00 87.06 78 ASN A O 1
ATOM 630 N N . LEU A 1 79 ? -1.132 8.398 -13.999 1.00 88.44 79 LEU A N 1
ATOM 631 C CA . LEU A 1 79 ? -0.383 9.552 -13.498 1.00 88.44 79 LEU A CA 1
ATOM 632 C C . LEU A 1 79 ? 0.265 9.268 -12.141 1.00 88.44 79 LEU A C 1
ATOM 634 O O . LEU A 1 79 ? 1.347 9.780 -11.860 1.00 88.44 79 LEU A O 1
ATOM 638 N N . ILE A 1 80 ? -0.373 8.466 -11.284 1.00 89.44 80 ILE A N 1
ATOM 639 C CA . ILE A 1 80 ? 0.242 8.028 -10.024 1.00 89.44 80 ILE A CA 1
ATOM 640 C C . ILE A 1 80 ? 1.497 7.202 -10.318 1.00 89.44 80 ILE A C 1
ATOM 642 O O . ILE A 1 80 ? 2.555 7.492 -9.763 1.00 89.44 80 ILE A O 1
ATOM 646 N N . VAL A 1 81 ? 1.396 6.210 -11.205 1.00 90.12 81 VAL A N 1
ATOM 647 C CA . VAL A 1 81 ? 2.521 5.334 -11.564 1.00 90.12 81 VAL A CA 1
ATOM 648 C C . VAL A 1 81 ? 3.649 6.118 -12.232 1.00 90.12 81 VAL A C 1
ATOM 650 O O . VAL A 1 81 ? 4.806 5.963 -11.853 1.00 90.12 81 VAL A O 1
ATOM 653 N N . GLU A 1 82 ? 3.335 7.009 -13.169 1.00 90.00 82 GLU A N 1
ATOM 654 C CA . GLU A 1 82 ? 4.331 7.864 -13.818 1.00 90.00 82 GLU A CA 1
ATOM 655 C C . GLU A 1 82 ? 5.076 8.736 -12.798 1.00 90.00 82 GLU A C 1
ATOM 657 O O . GLU A 1 82 ? 6.308 8.786 -12.790 1.00 90.00 82 GLU A O 1
ATOM 662 N N . ASN A 1 83 ? 4.347 9.382 -11.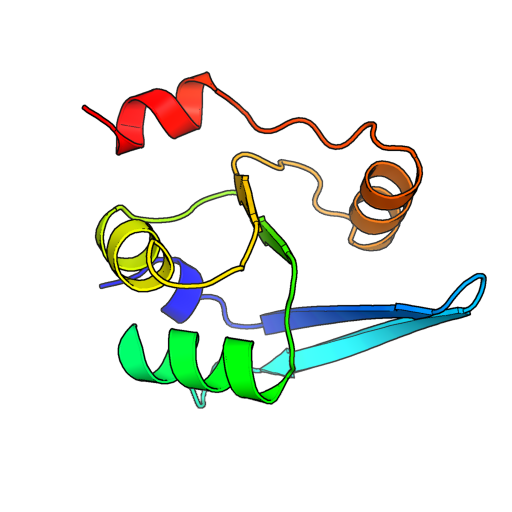883 1.00 89.56 83 ASN A N 1
ATOM 663 C CA . ASN A 1 83 ? 4.971 10.199 -10.846 1.00 89.56 83 ASN A CA 1
ATOM 664 C C . ASN A 1 83 ? 5.787 9.370 -9.843 1.00 89.56 83 ASN A C 1
ATOM 666 O O . ASN A 1 83 ? 6.765 9.871 -9.285 1.00 89.56 83 ASN A O 1
ATOM 670 N N . TYR A 1 84 ? 5.413 8.107 -9.618 1.00 90.69 84 TYR A N 1
ATOM 671 C CA . TYR A 1 84 ? 6.180 7.182 -8.780 1.00 90.69 84 TYR A CA 1
ATOM 672 C C . TYR A 1 84 ? 7.531 6.895 -9.435 1.00 90.69 84 TYR A C 1
ATOM 674 O O . TYR A 1 84 ? 8.576 7.104 -8.821 1.00 90.69 84 TYR A O 1
ATOM 682 N N . LEU A 1 85 ? 7.508 6.502 -10.711 1.00 89.25 85 LEU A N 1
ATOM 683 C CA . LEU A 1 85 ? 8.700 6.159 -11.487 1.00 89.25 85 LEU A CA 1
ATOM 684 C C . LEU A 1 85 ? 9.659 7.341 -11.647 1.00 89.25 85 LEU A C 1
ATOM 686 O O . LEU A 1 85 ? 10.874 7.167 -11.589 1.00 89.25 85 LEU A O 1
ATOM 690 N N . ASN A 1 86 ? 9.116 8.549 -11.795 1.00 90.19 86 ASN A N 1
ATOM 691 C CA . ASN A 1 86 ? 9.903 9.773 -11.926 1.00 90.19 86 ASN A CA 1
ATOM 692 C C . ASN A 1 86 ? 10.397 10.334 -10.579 1.00 90.19 86 ASN A C 1
ATOM 694 O O . ASN A 1 86 ? 11.075 11.363 -10.558 1.00 90.19 86 ASN A O 1
ATOM 698 N N . GLY A 1 87 ? 10.043 9.712 -9.447 1.00 87.19 87 GLY A N 1
ATOM 699 C CA . GLY A 1 87 ? 10.384 10.208 -8.110 1.00 87.19 87 GLY A CA 1
ATOM 700 C C . GLY A 1 87 ? 9.735 11.556 -7.762 1.00 87.19 87 GLY A C 1
ATOM 701 O O . GLY A 1 87 ? 10.189 12.249 -6.851 1.00 87.19 87 GLY A O 1
ATOM 702 N N . SER A 1 88 ? 8.689 11.959 -8.490 1.00 87.81 88 SER A N 1
ATOM 703 C CA . SER A 1 88 ? 7.960 13.219 -8.294 1.00 87.81 88 SER A CA 1
ATOM 704 C C . SER A 1 88 ? 6.764 13.075 -7.351 1.00 87.81 88 SER A C 1
ATOM 706 O O . SER A 1 88 ? 6.143 14.079 -6.989 1.00 87.81 88 SER A O 1
ATOM 708 N N . LEU A 1 89 ? 6.449 11.849 -6.929 1.00 85.75 89 LEU A N 1
ATOM 709 C CA . LEU A 1 89 ? 5.404 11.557 -5.957 1.00 85.75 89 LEU A CA 1
ATOM 710 C C . LEU A 1 89 ? 5.755 12.167 -4.592 1.00 85.75 89 LEU A C 1
ATOM 712 O O . LEU A 1 89 ? 6.711 11.768 -3.929 1.00 85.75 89 LEU A O 1
ATOM 716 N N . LYS A 1 90 ? 4.976 13.169 -4.176 1.00 77.31 90 LYS A N 1
ATOM 717 C CA . LYS A 1 90 ? 5.177 13.891 -2.915 1.00 77.31 90 LYS A CA 1
ATOM 718 C C . LYS A 1 90 ? 4.038 13.611 -1.956 1.00 77.31 90 LYS A C 1
ATOM 720 O O . LYS A 1 90 ? 2.887 13.903 -2.263 1.00 77.31 90 LYS A O 1
ATOM 725 N N . SER A 1 91 ? 4.389 13.116 -0.777 1.00 76.31 91 SER A N 1
ATOM 726 C CA . SER A 1 91 ? 3.446 12.997 0.327 1.00 76.31 91 SER A CA 1
ATOM 727 C C . SER A 1 91 ? 3.019 14.375 0.841 1.00 76.31 91 SER A C 1
ATOM 729 O O . SER A 1 91 ? 3.844 15.290 0.949 1.00 76.31 91 SER A O 1
ATOM 731 N N . ASP A 1 92 ? 1.747 14.521 1.213 1.00 78.62 92 ASP A N 1
ATOM 732 C CA . ASP A 1 92 ? 1.261 15.736 1.866 1.00 78.62 92 ASP A CA 1
ATOM 733 C C . ASP A 1 92 ? 1.597 15.705 3.363 1.00 78.62 92 ASP A C 1
ATOM 735 O O . ASP A 1 92 ? 0.908 15.102 4.193 1.00 78.62 92 ASP A O 1
ATOM 739 N N . PHE A 1 93 ? 2.671 16.405 3.725 1.00 64.38 93 PHE A N 1
ATOM 740 C CA . PHE A 1 93 ? 3.130 16.522 5.107 1.00 64.38 93 PHE A CA 1
ATOM 741 C C . PHE A 1 93 ? 2.116 17.184 6.050 1.00 64.38 93 PHE A C 1
ATOM 743 O O . PHE A 1 93 ? 2.158 16.905 7.248 1.00 64.38 93 PHE A O 1
ATOM 750 N N . LYS A 1 94 ? 1.198 18.034 5.560 1.00 67.75 94 LYS A N 1
ATOM 751 C CA . LYS A 1 94 ? 0.142 18.620 6.407 1.00 67.75 94 LYS A CA 1
ATOM 752 C C . LYS A 1 94 ? -0.889 17.579 6.817 1.00 67.75 94 LYS A C 1
ATOM 754 O O . LYS A 1 94 ? -1.454 17.668 7.901 1.00 67.75 94 LYS A O 1
ATOM 759 N N . MET A 1 95 ? -1.127 16.599 5.955 1.00 68.31 95 MET A N 1
ATOM 760 C CA . MET A 1 95 ? -2.007 15.484 6.260 1.00 68.31 95 MET A CA 1
ATOM 761 C C . MET A 1 95 ? -1.325 14.490 7.203 1.00 68.31 95 MET A C 1
ATOM 763 O O . MET A 1 95 ? -1.926 14.043 8.176 1.00 68.31 95 MET A O 1
ATOM 767 N N . ILE A 1 96 ? -0.038 14.208 6.977 1.00 61.31 96 ILE A N 1
ATOM 768 C CA . ILE A 1 96 ? 0.753 13.335 7.856 1.00 61.31 96 ILE A CA 1
ATOM 769 C C . ILE A 1 96 ? 0.860 13.918 9.272 1.00 61.31 96 ILE A C 1
ATOM 771 O O . ILE A 1 96 ? 0.717 13.178 10.241 1.00 61.31 96 ILE A O 1
ATOM 775 N N . SER A 1 97 ? 1.058 15.231 9.424 1.00 61.06 97 SER A N 1
ATOM 776 C CA . SER A 1 97 ? 1.190 15.863 10.746 1.00 61.06 97 SER A CA 1
ATOM 777 C C . SER A 1 97 ? -0.085 15.803 11.596 1.00 61.06 97 SER A C 1
ATOM 779 O O . SER A 1 97 ? -0.004 15.838 12.823 1.00 61.06 97 SER A O 1
ATOM 781 N N . GLN A 1 98 ? -1.258 15.634 10.976 1.00 63.19 98 GLN A N 1
ATOM 782 C CA . GLN A 1 98 ? -2.516 15.357 11.682 1.00 63.19 98 GLN A CA 1
ATOM 783 C C . GLN A 1 98 ? -2.603 13.907 12.193 1.00 63.19 98 GLN A C 1
ATOM 785 O O . GLN A 1 98 ? -3.395 13.604 13.087 1.00 63.19 98 GLN A O 1
ATOM 790 N N . LEU A 1 99 ? -1.792 12.998 11.645 1.00 60.69 99 LEU A N 1
ATOM 791 C CA . LEU A 1 99 ? -1.775 11.577 11.994 1.00 60.69 99 LEU A CA 1
ATOM 792 C C . LEU A 1 99 ? -0.738 11.245 13.083 1.00 60.69 99 LEU A C 1
ATOM 794 O O . LEU A 1 99 ? -0.908 10.258 13.798 1.00 60.69 99 LEU A O 1
ATOM 798 N N . THR A 1 100 ? 0.299 12.064 13.262 1.00 56.91 100 THR A N 1
ATOM 799 C CA . THR A 1 100 ? 1.377 11.833 14.244 1.00 56.91 100 THR A CA 1
ATOM 800 C C . T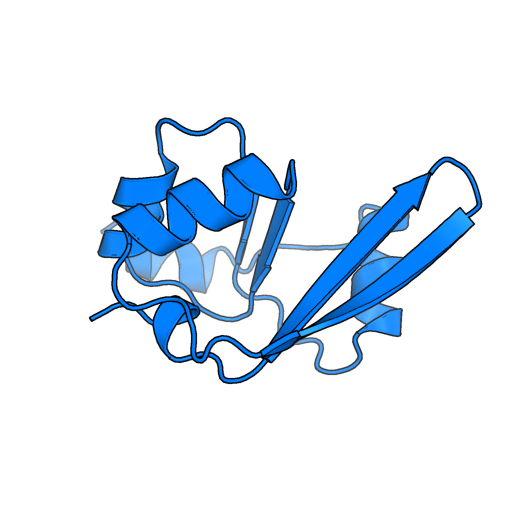HR A 1 100 ? 1.246 12.595 15.569 1.00 56.91 100 THR A C 1
ATOM 802 O O . THR A 1 100 ? 1.902 12.186 16.524 1.00 56.91 100 THR A O 1
ATOM 805 N N . ASN A 1 101 ? 0.386 13.621 15.666 1.00 46.50 101 ASN A N 1
ATOM 806 C CA . ASN A 1 101 ? -0.004 14.288 16.928 1.00 46.50 101 ASN A CA 1
ATOM 807 C C . ASN A 1 101 ? -1.219 13.615 17.561 1.00 46.50 101 ASN A C 1
ATOM 809 O O . ASN A 1 101 ? -1.174 13.215 18.740 1.00 46.50 101 ASN A O 1
#

Sequence (101 aa):
MSILIKCSLYLIVEIYKEHISIKEFKSSEIKNNDELVKWLLNIEASDIVTYNIDKETIKALINTKI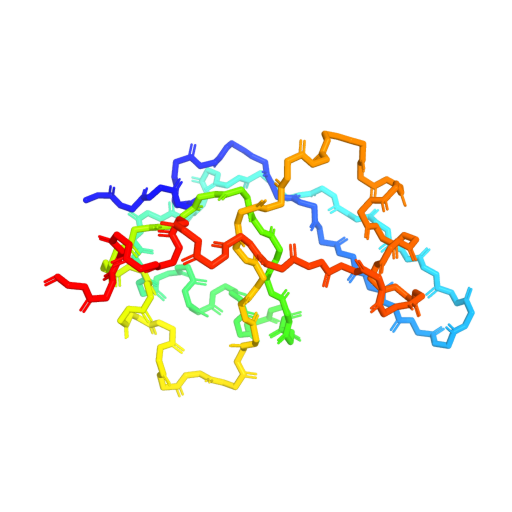SLFVGITLSDPNLIVENYLNGSLKSDFKMISQLTN

Mean predicted aligned error: 5.35 Å

Radius of gyration: 13.39 Å; Cα contacts (8 Å, |Δi|>4): 122; chains: 1; bounding box: 27×31×35 Å

pLDDT: mean 84.7, std 9.69, range [46.5, 94.19]

Nearest PDB structures (foldseek):
  2yx6-assembly3_D-3  TM=8.501E-01  e=4.897E-03  Pyrococcus horikoshii OT3
  2yx6-assembly2_C  TM=8.426E-01  e=7.230E-03  Pyrococcus horikoshii OT3
  2wfb-assembly1_A  TM=7.614E-01  e=4.918E-01  Megalodesulfovibrio gigas
  6z1p-assembly1_Bc  TM=5.054E-01  e=3.449E+00  Tetrahymena thermophila SB210
  8iyw-assembly1_B  TM=3.795E-01  e=8.558E+00  Homo sapiens

Foldseek 3Di:
DKPVLPDQKDWDWDDDPPDIDTDIDGSPPQDDLLSVVVVCVVSVAAEDAEADIALVNCVSCVPPNHHYAYNDPDPDPVVVVVCVVVVNRHHDVVRVVVRPD

Solvent-accessible surface area (backbone atoms only — not comparable to full-atom values): 6184 Å² total; per-residue (Å²): 134,54,52,66,59,65,40,69,64,44,78,48,73,49,78,56,95,92,47,76,45,80,43,83,43,68,30,92,82,41,86,48,64,68,48,44,52,51,49,40,58,75,70,64,54,52,67,46,80,34,50,70,76,40,60,69,47,51,61,65,41,66,86,48,89,50,45,79,40,40,41,43,80,73,85,51,68,69,60,49,52,52,28,51,77,70,69,65,64,63,58,34,61,74,59,50,54,69,60,76,110